Protein AF-A0A2V8FUJ0-F1 (afdb_monomer)

pLDDT: mean 86.81, std 17.86, range [41.5, 98.38]

Structure (mmCIF, N/CA/C/O backbone):
data_AF-A0A2V8FUJ0-F1
#
_entry.id   AF-A0A2V8FUJ0-F1
#
loop_
_atom_site.group_PDB
_atom_site.id
_atom_site.type_symbol
_atom_site.label_atom_id
_atom_site.label_alt_id
_atom_site.label_comp_id
_atom_site.label_asym_id
_atom_site.label_entity_id
_atom_site.label_seq_id
_atom_site.pdbx_PDB_ins_code
_atom_site.Cartn_x
_atom_site.Cartn_y
_atom_site.Cartn_z
_atom_site.occupancy
_atom_site.B_iso_or_equiv
_atom_site.auth_seq_id
_atom_site.auth_comp_id
_atom_site.auth_asym_id
_atom_site.auth_atom_id
_atom_site.pdbx_PDB_model_num
ATOM 1 N N . MET A 1 1 ? -28.913 41.497 48.259 1.00 49.03 1 MET A N 1
ATOM 2 C CA . MET A 1 1 ? -27.584 41.107 47.738 1.00 49.03 1 MET A CA 1
ATOM 3 C C . MET A 1 1 ? -27.496 39.591 47.835 1.00 49.03 1 MET A C 1
ATOM 5 O O . MET A 1 1 ? -27.433 39.077 48.939 1.00 49.03 1 MET A O 1
ATOM 9 N N . MET A 1 2 ? -27.673 38.883 46.716 1.00 51.25 2 MET A N 1
ATOM 10 C CA . MET A 1 2 ? -27.858 3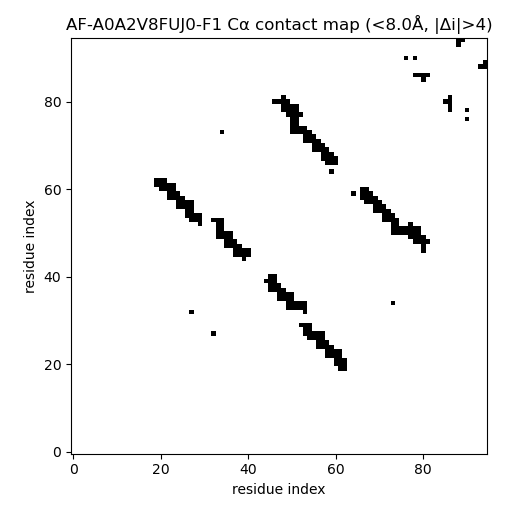7.425 46.688 1.00 51.25 2 MET A CA 1
ATOM 11 C C . MET A 1 2 ? -26.504 36.724 46.498 1.00 51.25 2 MET A C 1
ATOM 13 O O . MET A 1 2 ? -25.748 37.081 45.594 1.00 51.25 2 MET A O 1
ATOM 17 N N . ASN A 1 3 ? -26.191 35.769 47.378 1.00 41.50 3 ASN A N 1
ATOM 18 C CA . ASN A 1 3 ? -24.927 35.032 47.430 1.00 41.50 3 ASN A CA 1
ATOM 19 C C . ASN A 1 3 ? -24.654 34.275 46.118 1.00 41.50 3 ASN A C 1
ATOM 21 O O . ASN A 1 3 ? -25.298 33.273 45.817 1.00 41.50 3 ASN A O 1
ATOM 25 N N . ARG A 1 4 ? -23.646 34.728 45.362 1.00 56.91 4 ARG A N 1
ATOM 26 C CA . ARG A 1 4 ? -23.193 34.138 44.083 1.00 56.91 4 ARG A CA 1
ATOM 27 C C . ARG A 1 4 ? -22.479 32.785 44.250 1.00 56.91 4 ARG A C 1
ATOM 29 O O . ARG A 1 4 ? -22.081 32.175 43.265 1.00 56.91 4 ARG A O 1
ATOM 36 N N . THR A 1 5 ? -22.324 32.310 45.485 1.00 53.62 5 THR A N 1
ATOM 37 C CA . THR A 1 5 ? -21.484 31.158 45.840 1.00 53.62 5 THR A CA 1
ATOM 38 C C . THR A 1 5 ? -22.140 29.801 45.554 1.00 53.62 5 THR A C 1
ATOM 40 O O . THR A 1 5 ? -21.439 28.803 45.447 1.00 53.62 5 THR A O 1
ATOM 43 N N . ILE A 1 6 ? -23.465 29.737 45.369 1.00 52.66 6 ILE A N 1
ATOM 44 C CA . ILE A 1 6 ? -24.177 28.459 45.156 1.00 52.66 6 ILE A CA 1
ATOM 45 C C . ILE A 1 6 ? -24.149 28.009 43.679 1.00 52.66 6 ILE A C 1
ATOM 47 O O . ILE A 1 6 ? -24.327 26.829 43.392 1.00 52.66 6 ILE A O 1
ATOM 51 N N . LEU A 1 7 ? -23.834 28.899 42.727 1.00 47.56 7 LEU A N 1
ATOM 52 C CA . LEU A 1 7 ? -23.858 28.560 41.294 1.00 47.56 7 LEU A CA 1
ATOM 53 C C . LEU A 1 7 ? -22.630 27.787 40.775 1.00 47.56 7 LEU A C 1
ATOM 55 O O . LEU A 1 7 ? -22.675 27.296 39.652 1.00 47.56 7 LEU A O 1
ATOM 59 N N . PHE A 1 8 ? -21.552 27.643 41.554 1.00 46.88 8 PHE A N 1
ATOM 60 C CA . PHE A 1 8 ? -20.330 26.966 41.084 1.00 46.88 8 PHE A CA 1
ATOM 61 C C . PHE A 1 8 ? -20.247 25.472 41.436 1.00 46.88 8 PHE A C 1
ATOM 63 O O . PHE A 1 8 ? -19.481 24.748 40.807 1.00 46.88 8 PHE A O 1
ATOM 70 N N . LEU A 1 9 ? -21.056 24.975 42.378 1.00 49.47 9 LEU A N 1
ATOM 71 C CA . LEU A 1 9 ? -21.040 23.557 42.774 1.00 49.47 9 LEU A CA 1
ATOM 72 C C . LEU A 1 9 ? -21.855 22.644 41.844 1.00 49.47 9 LEU A C 1
ATOM 74 O O . LEU A 1 9 ? -21.600 21.445 41.799 1.00 49.47 9 LEU A O 1
ATOM 78 N N . ALA A 1 10 ? -22.777 23.194 41.048 1.00 49.12 10 ALA A N 1
ATOM 79 C CA . ALA A 1 10 ? -23.535 22.417 40.064 1.00 49.12 10 ALA A CA 1
ATOM 80 C C . ALA A 1 10 ? -22.765 22.174 38.748 1.00 49.12 10 ALA A C 1
ATOM 82 O O . ALA A 1 10 ? -23.116 21.270 37.996 1.00 49.12 10 ALA A O 1
ATOM 83 N N . ALA A 1 11 ? -21.703 22.942 38.469 1.00 50.34 11 ALA A N 1
ATOM 84 C CA . ALA A 1 11 ? -20.942 22.838 37.219 1.00 50.34 11 ALA A CA 1
ATOM 85 C C . ALA A 1 11 ? -19.831 21.766 37.247 1.00 50.34 11 ALA A C 1
ATOM 87 O O . ALA A 1 11 ? -19.341 21.375 36.194 1.00 50.34 11 ALA A O 1
ATOM 88 N N . ALA A 1 12 ? -19.443 21.266 38.428 1.00 50.50 12 ALA A N 1
ATOM 89 C CA . ALA A 1 12 ? -18.382 20.259 38.569 1.00 50.50 12 ALA A CA 1
ATOM 90 C C . ALA A 1 12 ? -18.880 18.803 38.449 1.00 50.50 12 ALA A C 1
ATOM 92 O O . ALA A 1 12 ? -18.077 17.893 38.268 1.00 50.50 12 ALA A O 1
ATOM 93 N N . ALA A 1 13 ? -20.196 18.572 38.524 1.00 51.44 13 ALA A N 1
ATOM 94 C CA . ALA A 1 13 ? -20.792 17.235 38.425 1.00 51.44 13 ALA A CA 1
ATOM 95 C C . ALA A 1 13 ? -21.089 16.798 36.976 1.00 51.44 13 ALA A C 1
ATOM 97 O O . ALA A 1 13 ? -21.582 15.695 36.757 1.00 51.44 13 ALA A O 1
ATOM 98 N N . LEU A 1 14 ? -20.780 17.647 35.987 1.00 54.50 14 LEU A N 1
ATOM 99 C CA . LEU A 1 14 ? -20.964 17.360 34.562 1.00 54.50 14 LEU A CA 1
ATOM 100 C C . LEU A 1 14 ? -19.637 17.123 33.824 1.00 54.50 14 LEU A C 1
ATOM 102 O O . LEU A 1 14 ? -19.560 17.298 32.612 1.00 54.50 14 LEU A O 1
ATOM 106 N N . SER A 1 15 ? -18.586 16.696 34.527 1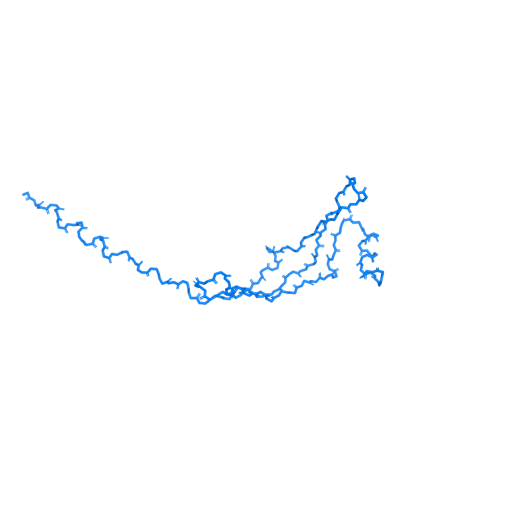.00 57.50 15 SER A N 1
ATOM 107 C CA . SER A 1 15 ? -17.477 16.008 33.863 1.00 57.50 15 SER A CA 1
ATOM 108 C C . SER A 1 15 ? -17.957 14.605 33.529 1.00 57.50 15 SER A C 1
ATOM 110 O O . SER A 1 15 ? -17.794 13.672 34.313 1.00 57.50 15 SER A O 1
ATOM 112 N N . ALA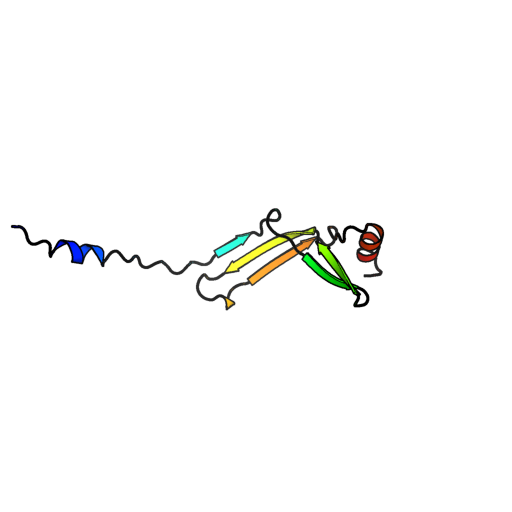 A 1 16 ? -18.642 14.497 32.390 1.00 58.28 16 ALA A N 1
ATOM 113 C CA . ALA A 1 16 ? -19.067 13.242 31.805 1.00 58.28 16 ALA A CA 1
ATOM 114 C C . ALA A 1 16 ? -17.918 12.234 31.896 1.00 58.28 16 ALA A C 1
ATOM 116 O O . ALA A 1 16 ? -16.820 12.488 31.389 1.00 58.28 16 ALA A O 1
ATOM 117 N N . ALA A 1 17 ? -18.188 11.099 32.539 1.00 59.28 17 ALA A N 1
ATOM 118 C CA . ALA A 1 17 ? -17.427 9.890 32.310 1.00 59.28 17 ALA A CA 1
ATOM 119 C C . ALA A 1 17 ? -17.447 9.665 30.794 1.00 59.28 17 ALA A C 1
ATOM 121 O O . ALA A 1 17 ? -18.464 9.261 30.232 1.00 59.28 17 ALA A O 1
ATOM 122 N N . GLN A 1 18 ? -16.363 10.035 30.113 1.00 64.06 18 GLN A N 1
ATOM 123 C CA . GLN A 1 18 ? -16.154 9.610 28.743 1.00 64.06 18 GLN A CA 1
ATOM 124 C C . GLN A 1 18 ? -16.101 8.095 28.829 1.00 64.06 18 GLN A C 1
ATOM 126 O O . GLN A 1 18 ? -15.182 7.541 29.435 1.00 64.06 18 GLN A O 1
ATOM 131 N N . ALA A 1 19 ? -17.153 7.442 28.331 1.00 64.25 19 ALA A N 1
ATOM 132 C CA . ALA A 1 19 ? -17.136 6.006 28.156 1.00 64.25 19 ALA A CA 1
ATOM 133 C C . ALA A 1 19 ? -15.843 5.693 27.404 1.00 64.25 19 ALA A C 1
ATOM 135 O O . ALA A 1 19 ? -15.578 6.303 26.362 1.00 64.25 19 ALA A O 1
ATOM 136 N N . ALA A 1 20 ? -15.013 4.823 27.981 1.00 65.00 20 ALA A N 1
ATOM 137 C CA . ALA A 1 20 ? -13.841 4.340 27.276 1.00 65.00 20 ALA A CA 1
ATOM 138 C C . ALA A 1 20 ? -14.320 3.853 25.899 1.00 65.00 20 ALA A C 1
ATOM 140 O O . ALA A 1 20 ? -15.409 3.263 25.841 1.00 65.00 20 ALA A O 1
ATOM 141 N N . PRO A 1 21 ? -13.594 4.158 24.808 1.00 68.00 21 PRO A N 1
ATOM 142 C CA . PRO A 1 21 ? -14.022 3.757 23.479 1.00 68.00 21 PRO A CA 1
ATOM 143 C C . PRO A 1 21 ? -14.421 2.280 23.524 1.00 68.00 21 PRO A C 1
ATOM 145 O O . PRO A 1 21 ? -13.712 1.461 24.108 1.00 68.00 21 PRO A O 1
ATOM 148 N N . GLY A 1 22 ? -15.606 1.954 23.014 1.00 74.19 22 GLY A N 1
ATOM 149 C CA . GLY A 1 22 ? -15.990 0.5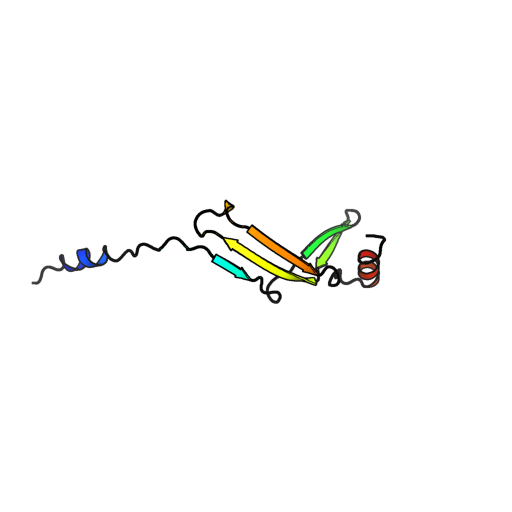58 22.845 1.00 74.19 22 GLY A CA 1
ATOM 150 C C . GLY A 1 22 ? -15.127 -0.094 21.762 1.00 74.19 22 GLY A C 1
ATOM 151 O O . GLY A 1 22 ? -14.387 0.612 21.067 1.00 74.19 22 GLY A O 1
ATOM 152 N N . PRO A 1 23 ? -15.240 -1.415 21.575 1.00 84.75 23 PRO A N 1
ATOM 153 C CA . PRO A 1 23 ? -14.642 -2.079 20.431 1.00 84.75 23 PRO A CA 1
ATOM 154 C C . PRO A 1 23 ? -15.089 -1.409 19.127 1.00 84.75 23 PRO A C 1
ATOM 156 O O . PRO A 1 23 ? -16.278 -1.141 18.942 1.00 84.75 23 PRO A O 1
ATOM 159 N N . ASN A 1 24 ? -14.141 -1.131 18.236 1.00 91.12 24 ASN A N 1
ATOM 160 C CA . ASN A 1 24 ? -14.383 -0.516 16.939 1.00 91.12 24 ASN A CA 1
ATOM 161 C C . ASN A 1 24 ? -13.819 -1.401 15.829 1.00 91.12 24 ASN A C 1
ATOM 163 O O . ASN A 1 24 ? -12.722 -1.945 15.951 1.00 91.12 24 ASN A O 1
ATOM 167 N N . THR A 1 25 ? -14.556 -1.469 14.725 1.00 95.75 25 THR A N 1
ATOM 168 C CA . THR A 1 25 ? -14.102 -2.062 13.469 1.00 95.75 25 THR A CA 1
ATOM 169 C C . THR A 1 25 ? -14.199 -0.993 12.393 1.00 95.75 25 THR A C 1
ATOM 171 O O . THR A 1 25 ? -15.271 -0.421 12.190 1.00 95.75 25 THR A O 1
ATOM 174 N N . TRP A 1 26 ? -13.094 -0.726 11.701 1.00 96.12 26 TRP A N 1
ATOM 175 C CA . TRP A 1 26 ? -13.042 0.211 10.582 1.00 96.12 26 TRP A CA 1
ATOM 176 C C . TRP A 1 26 ? -12.749 -0.517 9.284 1.00 96.12 26 TRP A C 1
ATOM 178 O O . TRP A 1 26 ? -11.843 -1.342 9.202 1.00 96.12 26 TRP A O 1
ATOM 188 N N . GLN A 1 27 ? -13.491 -0.161 8.248 1.00 98.00 27 GLN A N 1
ATOM 189 C CA . GLN A 1 27 ? -13.282 -0.632 6.893 1.00 98.00 27 GLN A CA 1
ATOM 190 C C . GLN A 1 27 ? -12.325 0.329 6.203 1.00 98.00 27 GLN A 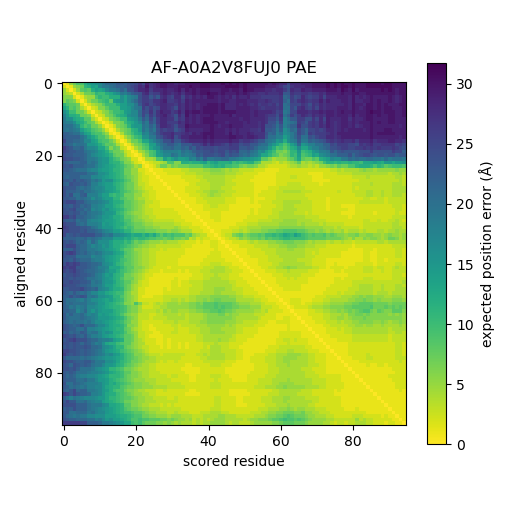C 1
ATOM 192 O O . GLN A 1 27 ? -12.513 1.547 6.239 1.00 98.00 27 GLN A O 1
ATOM 197 N N . ILE A 1 28 ? -11.298 -0.224 5.565 1.00 98.00 28 ILE A N 1
ATOM 198 C CA . ILE A 1 28 ? -10.349 0.569 4.790 1.00 98.00 28 ILE A CA 1
ATOM 199 C C . ILE A 1 28 ? -11.090 1.179 3.600 1.00 98.00 28 ILE A C 1
ATOM 201 O O . ILE A 1 28 ? -11.616 0.451 2.756 1.00 98.00 28 ILE A O 1
ATOM 205 N N . ASP A 1 29 ? -11.098 2.511 3.522 1.00 97.56 29 ASP A N 1
ATOM 206 C CA . ASP A 1 29 ? -11.564 3.241 2.348 1.00 97.56 29 ASP A CA 1
ATOM 207 C C . ASP A 1 29 ? -10.470 3.225 1.269 1.00 97.56 29 ASP A C 1
ATOM 209 O O . ASP A 1 29 ? -9.421 3.862 1.444 1.00 97.56 29 ASP A O 1
ATOM 213 N N . PRO A 1 30 ? -10.695 2.548 0.132 1.00 96.69 30 PRO A N 1
ATOM 214 C CA . PRO A 1 30 ? -9.678 2.422 -0.900 1.00 96.69 30 PRO A CA 1
ATOM 215 C C . PRO A 1 30 ? -9.357 3.734 -1.621 1.00 96.69 30 PRO A C 1
ATOM 217 O O . PRO A 1 30 ? -8.298 3.835 -2.230 1.00 96.69 30 PRO A O 1
ATOM 220 N N . ASN A 1 31 ? -10.245 4.732 -1.576 1.00 96.75 31 ASN A N 1
ATOM 221 C CA . ASN A 1 31 ? -10.031 6.016 -2.250 1.00 96.75 31 ASN A CA 1
ATOM 222 C C . ASN A 1 31 ? -9.182 6.989 -1.419 1.00 96.75 31 ASN A C 1
ATOM 224 O O . ASN A 1 31 ? -8.652 7.957 -1.960 1.00 96.75 31 ASN A O 1
ATOM 228 N N . HIS A 1 32 ? -9.037 6.725 -0.119 1.00 97.44 32 HIS A N 1
ATOM 229 C CA . HIS A 1 32 ? -8.244 7.537 0.811 1.00 97.44 32 HIS A CA 1
ATOM 230 C C . HIS A 1 32 ? -7.073 6.758 1.421 1.00 97.44 32 HIS A C 1
ATOM 232 O O . HIS A 1 32 ? -6.443 7.216 2.372 1.00 97.44 32 HIS A O 1
ATOM 238 N N . THR A 1 33 ? -6.759 5.591 0.857 1.00 97.12 33 THR A N 1
ATOM 239 C CA . THR A 1 33 ? -5.667 4.726 1.302 1.00 97.12 33 THR A CA 1
ATOM 240 C C . THR A 1 33 ? -4.743 4.430 0.134 1.00 97.12 33 THR A C 1
ATOM 242 O O . THR A 1 33 ? -5.191 4.171 -0.978 1.00 97.12 33 THR A O 1
ATOM 245 N N . SER A 1 34 ? -3.437 4.425 0.386 1.00 96.62 34 SER A N 1
ATOM 246 C CA . SER A 1 34 ? -2.440 4.073 -0.625 1.00 96.62 34 SER A CA 1
ATOM 247 C C . SER A 1 34 ? -1.350 3.193 -0.031 1.00 96.62 34 SER A C 1
ATOM 249 O O . SER A 1 34 ? -0.759 3.559 0.986 1.00 96.62 34 SER A O 1
ATOM 251 N N . ALA A 1 35 ? -1.029 2.090 -0.705 1.00 97.75 35 ALA A N 1
ATOM 252 C CA . ALA A 1 35 ? 0.180 1.320 -0.447 1.00 97.75 35 ALA A CA 1
ATOM 253 C C . ALA A 1 35 ? 1.312 1.848 -1.342 1.00 97.75 35 ALA A C 1
ATOM 255 O O . ALA A 1 35 ? 1.207 1.835 -2.569 1.00 97.75 35 ALA A O 1
ATOM 256 N N . GLN A 1 36 ? 2.382 2.347 -0.724 1.00 97.94 36 GLN A N 1
ATOM 257 C CA . GLN A 1 36 ? 3.515 2.975 -1.406 1.00 97.94 36 GLN A CA 1
ATOM 258 C C . GLN A 1 36 ? 4.816 2.285 -1.015 1.00 97.94 36 GLN A C 1
ATOM 260 O O . GLN A 1 36 ? 4.968 1.826 0.116 1.00 97.94 36 GLN A O 1
ATOM 265 N N . PHE A 1 37 ? 5.779 2.258 -1.932 1.00 97.62 37 PHE A N 1
ATOM 266 C CA . PHE A 1 37 ? 7.115 1.745 -1.664 1.00 97.62 37 PHE A CA 1
ATOM 267 C C . PHE A 1 37 ? 8.194 2.665 -2.229 1.00 97.62 37 PHE A C 1
ATOM 269 O O . PHE A 1 37 ? 7.972 3.473 -3.137 1.00 97.62 37 PHE A O 1
ATOM 276 N N . SER A 1 38 ? 9.403 2.512 -1.692 1.00 97.75 38 SER A N 1
ATOM 277 C CA . SER A 1 38 ? 10.595 3.132 -2.252 1.00 97.75 38 SER A CA 1
ATOM 278 C C . SER A 1 38 ? 11.792 2.202 -2.127 1.00 97.75 38 SER A C 1
ATOM 280 O O . SER A 1 38 ? 11.944 1.520 -1.115 1.00 97.75 38 SER A O 1
ATOM 282 N N . VAL A 1 39 ? 12.638 2.171 -3.154 1.00 96.56 39 VAL A N 1
ATOM 283 C CA . VAL A 1 39 ? 13.835 1.327 -3.190 1.00 96.56 39 VAL A CA 1
ATOM 284 C C . VAL A 1 39 ? 15.012 2.112 -3.758 1.00 96.56 39 VAL A C 1
ATOM 286 O O . VAL A 1 39 ? 14.856 2.932 -4.670 1.00 96.56 39 VAL A O 1
ATOM 289 N N . ARG A 1 40 ? 16.208 1.889 -3.203 1.00 97.31 40 ARG A N 1
ATOM 290 C CA . ARG A 1 40 ? 17.438 2.478 -3.744 1.00 97.31 40 ARG A CA 1
ATOM 291 C C . ARG A 1 40 ? 17.770 1.836 -5.085 1.00 97.31 40 ARG A C 1
ATOM 293 O O . ARG A 1 40 ? 17.757 0.618 -5.214 1.00 97.31 40 ARG A O 1
ATOM 300 N N . HIS A 1 41 ? 18.143 2.662 -6.050 1.00 95.81 41 HIS A N 1
ATOM 301 C CA . HIS A 1 41 ? 18.569 2.249 -7.376 1.00 95.81 41 HIS A CA 1
ATOM 302 C C . HIS A 1 41 ? 20.036 2.635 -7.571 1.00 95.81 41 HIS A C 1
ATOM 304 O O . HIS A 1 41 ? 20.387 3.814 -7.679 1.00 95.81 41 HIS A O 1
ATOM 310 N N . MET A 1 42 ? 20.901 1.615 -7.526 1.00 95.06 42 MET A N 1
ATOM 311 C CA . MET A 1 42 ? 22.359 1.730 -7.676 1.00 95.06 42 MET A CA 1
ATOM 312 C C . MET A 1 42 ? 23.015 2.779 -6.758 1.00 95.06 42 MET A C 1
ATOM 314 O O . MET A 1 42 ? 23.991 3.409 -7.139 1.00 95.06 42 MET A O 1
ATOM 318 N N . MET A 1 43 ? 22.473 2.997 -5.554 1.00 92.69 43 MET A N 1
ATOM 319 C CA . MET A 1 43 ? 22.948 3.984 -4.564 1.00 92.69 43 MET A CA 1
ATOM 320 C C . MET A 1 43 ? 22.868 5.466 -4.973 1.00 92.69 43 MET A C 1
ATOM 322 O O . MET A 1 43 ? 23.162 6.320 -4.139 1.00 92.69 43 MET A O 1
ATOM 326 N N . VAL A 1 44 ? 22.436 5.781 -6.196 1.00 96.12 44 VAL A N 1
ATOM 327 C CA . VAL A 1 44 ? 22.389 7.154 -6.727 1.00 96.12 44 VAL A CA 1
ATOM 328 C C . VAL A 1 44 ? 20.984 7.740 -6.646 1.00 96.12 44 VAL A C 1
ATOM 330 O O . VAL A 1 44 ? 20.817 8.903 -6.288 1.00 96.12 44 VAL A O 1
ATOM 333 N N . SER A 1 45 ? 19.962 6.947 -6.964 1.00 96.69 45 SER A N 1
ATOM 334 C CA . SER A 1 45 ? 18.579 7.419 -7.026 1.00 96.69 45 SER A CA 1
ATOM 335 C C . SER A 1 45 ? 17.625 6.529 -6.231 1.00 96.69 45 SER A C 1
ATOM 337 O O . SER A 1 45 ? 17.982 5.442 -5.775 1.00 96.69 45 SER A O 1
ATOM 339 N N . THR A 1 46 ? 16.398 7.014 -6.037 1.00 97.75 46 THR A N 1
ATOM 340 C CA . THR A 1 46 ? 15.329 6.287 -5.346 1.00 97.75 46 THR A CA 1
ATOM 341 C C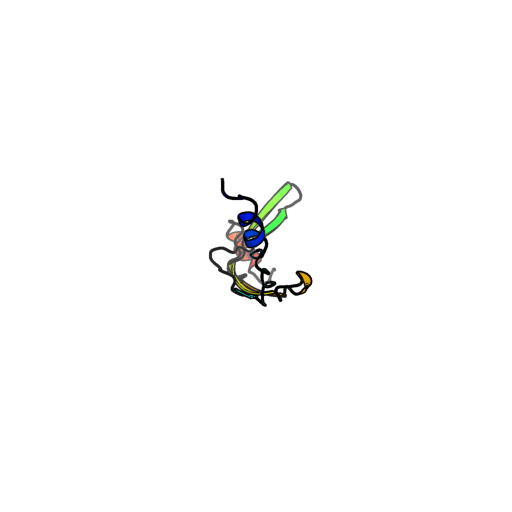 . THR A 1 46 ? 14.163 6.107 -6.300 1.00 97.75 46 THR A C 1
ATOM 343 O O . THR A 1 46 ? 13.548 7.092 -6.718 1.00 97.75 46 THR A O 1
ATOM 346 N N . VAL A 1 47 ? 13.841 4.854 -6.612 1.00 97.81 47 VAL A N 1
ATOM 347 C CA . VAL A 1 47 ? 12.605 4.507 -7.315 1.00 97.81 47 VAL A CA 1
ATOM 348 C C . VAL A 1 47 ? 11.475 4.531 -6.297 1.00 97.81 47 VAL A C 1
ATOM 350 O O . VAL A 1 47 ? 11.608 3.980 -5.206 1.00 97.81 47 VAL A O 1
ATOM 353 N N . ARG A 1 48 ? 10.379 5.202 -6.645 1.00 98.38 48 ARG A N 1
ATOM 354 C CA . ARG A 1 48 ? 9.144 5.243 -5.860 1.00 98.38 48 ARG A CA 1
ATOM 355 C C . ARG A 1 48 ? 8.037 4.615 -6.684 1.00 98.38 48 ARG A C 1
ATOM 357 O O . ARG A 1 48 ? 8.007 4.811 -7.899 1.00 98.38 48 ARG A O 1
ATOM 364 N N . GLY A 1 49 ? 7.148 3.897 -6.021 1.00 98.00 49 GLY A N 1
ATOM 365 C CA . GLY A 1 49 ? 5.994 3.304 -6.671 1.00 98.00 49 GLY A CA 1
ATOM 366 C C . GLY A 1 49 ? 4.816 3.148 -5.729 1.00 98.00 49 GLY A C 1
ATOM 367 O O . GLY A 1 49 ? 4.938 3.285 -4.509 1.00 98.00 49 GLY A O 1
ATOM 368 N N . THR A 1 50 ? 3.670 2.872 -6.328 1.00 98.19 50 THR A N 1
ATOM 369 C CA . THR A 1 50 ? 2.418 2.538 -5.651 1.00 98.19 50 THR A CA 1
ATOM 370 C C . THR A 1 50 ? 2.036 1.107 -5.995 1.00 98.19 50 THR A C 1
ATOM 372 O O . THR A 1 50 ? 2.376 0.612 -7.069 1.00 98.19 50 THR A O 1
ATOM 375 N N . LEU A 1 51 ? 1.308 0.448 -5.101 1.00 97.62 51 LEU A N 1
ATOM 376 C CA . LEU A 1 51 ? 0.541 -0.750 -5.432 1.00 97.62 51 LEU A CA 1
ATOM 377 C C . LEU A 1 51 ? -0.907 -0.366 -5.751 1.00 97.62 51 LEU A C 1
ATOM 379 O O . LEU A 1 51 ? -1.277 0.810 -5.687 1.00 97.62 51 LEU A O 1
ATOM 383 N N . GLY A 1 52 ? -1.706 -1.358 -6.133 1.00 96.50 52 GLY A N 1
ATOM 384 C CA . GLY A 1 52 ? -3.113 -1.168 -6.433 1.00 96.50 52 GLY A CA 1
ATOM 385 C C . GLY A 1 52 ? -3.975 -0.957 -5.194 1.00 96.50 52 GLY A C 1
ATOM 386 O O . GLY A 1 52 ? -3.524 -0.552 -4.119 1.00 96.50 52 GLY A O 1
ATOM 387 N N . LYS A 1 53 ? -5.265 -1.225 -5.384 1.00 97.38 53 LYS A N 1
ATOM 388 C CA . LYS A 1 53 ? -6.312 -0.985 -4.397 1.00 97.38 53 LYS A CA 1
ATOM 389 C C . LYS A 1 53 ? -5.994 -1.683 -3.071 1.00 97.38 53 LYS A C 1
ATOM 391 O O . LYS A 1 53 ? -5.667 -2.868 -3.057 1.00 97.38 53 LYS A O 1
ATOM 396 N N . VAL A 1 54 ? -6.147 -0.947 -1.971 1.00 98.38 54 VAL A N 1
ATOM 397 C CA . VAL A 1 54 ? -6.043 -1.474 -0.606 1.00 98.38 54 VAL A CA 1
ATOM 398 C C . VAL A 1 54 ? -7.448 -1.638 -0.041 1.00 98.38 54 VAL A C 1
ATOM 400 O O . VAL A 1 54 ? -8.258 -0.715 -0.102 1.00 98.38 54 VAL A O 1
ATOM 403 N N . THR A 1 55 ? -7.744 -2.814 0.494 1.00 98.31 55 THR A N 1
ATOM 404 C CA . THR A 1 55 ? -9.023 -3.138 1.137 1.00 98.31 55 THR A CA 1
ATOM 405 C C . THR A 1 55 ? -8.768 -3.934 2.403 1.00 98.31 55 THR A C 1
ATOM 407 O O . THR A 1 55 ? -7.750 -4.614 2.497 1.00 98.31 55 THR A O 1
ATOM 410 N N . GLY A 1 56 ? -9.697 -3.904 3.351 1.00 97.88 56 GLY A N 1
ATOM 411 C CA . GLY A 1 56 ? -9.554 -4.678 4.575 1.00 97.88 56 GLY A CA 1
ATOM 412 C C . GLY A 1 56 ? -10.308 -4.086 5.749 1.00 97.88 56 GLY A C 1
ATOM 413 O O . GLY A 1 56 ? -11.096 -3.145 5.591 1.00 97.88 56 GLY A O 1
ATOM 414 N N . THR A 1 57 ? -10.029 -4.632 6.924 1.00 98.31 57 THR A N 1
ATOM 415 C CA . THR A 1 57 ? -10.606 -4.214 8.199 1.00 98.31 57 THR A CA 1
ATOM 416 C C . THR A 1 57 ? -9.522 -4.015 9.246 1.00 98.31 57 THR A C 1
ATOM 418 O O . THR A 1 57 ? -8.533 -4.744 9.282 1.00 98.31 57 THR A O 1
ATOM 421 N N . ILE A 1 58 ? -9.726 -3.027 10.110 1.00 97.50 58 ILE A N 1
ATOM 422 C CA . ILE A 1 58 ? -8.909 -2.770 11.296 1.00 97.50 58 ILE A CA 1
ATOM 423 C C . ILE A 1 58 ? -9.823 -2.897 12.508 1.00 97.50 58 ILE A C 1
ATOM 425 O O . ILE A 1 58 ? -10.883 -2.272 12.535 1.00 97.50 58 ILE A O 1
ATOM 429 N N . GLU A 1 59 ? -9.421 -3.677 13.503 1.00 97.25 59 GLU A N 1
ATOM 430 C CA . GLU A 1 59 ? -10.162 -3.858 14.752 1.00 97.25 59 GLU A CA 1
ATOM 431 C C . GLU A 1 59 ? -9.372 -3.280 15.925 1.00 97.25 59 GLU A C 1
ATOM 433 O O . GLU A 1 59 ? -8.145 -3.329 15.943 1.00 97.25 59 GLU A O 1
ATOM 438 N N . TYR A 1 60 ? -10.075 -2.710 16.902 1.00 95.75 60 TYR A N 1
ATOM 439 C CA . TYR A 1 60 ? -9.500 -2.156 18.126 1.00 95.75 60 TYR A CA 1
ATOM 440 C C . TYR A 1 60 ? -10.471 -2.350 19.283 1.00 95.75 60 TYR A C 1
ATOM 442 O O . TYR A 1 60 ? -11.644 -2.007 19.161 1.00 95.75 60 TYR A O 1
ATOM 450 N N . ASP A 1 61 ? -9.995 -2.839 20.426 1.00 92.88 61 ASP A N 1
ATOM 451 C CA . ASP A 1 61 ? -10.831 -3.065 21.615 1.00 92.88 61 ASP A CA 1
ATOM 452 C C . ASP A 1 61 ? -11.266 -1.780 22.338 1.00 92.88 61 ASP A C 1
ATOM 454 O O . ASP A 1 61 ? -12.103 -1.830 23.241 1.00 92.88 61 ASP A O 1
ATOM 458 N N . GLY A 1 62 ? -10.702 -0.631 21.956 1.00 90.44 62 GLY A N 1
ATOM 459 C CA . GLY A 1 62 ? -11.011 0.646 22.580 1.00 90.44 62 GLY A CA 1
ATOM 460 C C . GLY A 1 62 ? -10.199 0.969 23.838 1.00 90.44 62 GLY A C 1
ATOM 461 O O . GLY A 1 62 ? -10.297 2.084 24.350 1.00 90.44 62 GLY A O 1
ATOM 462 N N . GLN A 1 63 ? -9.373 0.033 24.314 1.00 90.56 63 GLN A N 1
ATOM 463 C CA . GLN A 1 63 ? -8.664 0.105 25.594 1.00 90.56 63 GLN A CA 1
ATOM 464 C C . GLN A 1 63 ? -7.141 0.139 25.430 1.00 90.56 63 GLN A C 1
ATOM 466 O O . GLN A 1 63 ? -6.466 0.933 26.087 1.00 90.56 63 GLN A O 1
ATOM 471 N N . SER A 1 64 ? -6.586 -0.734 24.586 1.00 90.62 64 SER A N 1
ATOM 472 C CA . SER A 1 64 ? -5.144 -0.978 24.490 1.00 90.62 64 SER A CA 1
ATOM 473 C C . SER A 1 64 ? -4.685 -0.955 23.035 1.00 90.62 64 SER A C 1
ATOM 475 O O . SER A 1 64 ? -5.130 -1.791 22.258 1.00 90.62 64 SER A O 1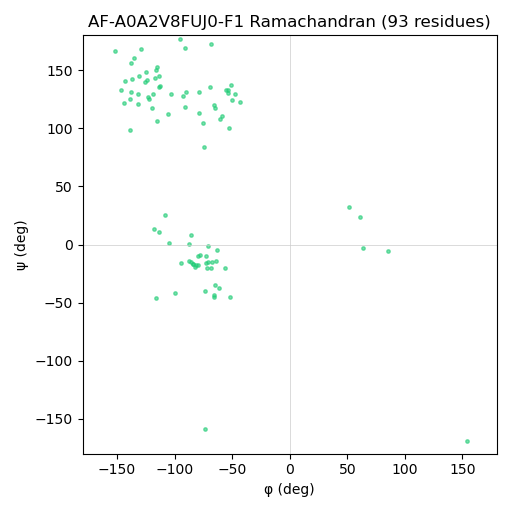
ATOM 477 N N . PRO A 1 65 ? -3.756 -0.070 22.629 1.00 91.94 65 PRO A N 1
ATOM 478 C CA . PRO A 1 65 ? -3.246 -0.044 21.253 1.00 91.94 65 PRO A CA 1
ATOM 479 C C . PRO A 1 65 ? -2.647 -1.376 20.771 1.00 91.94 65 PRO A C 1
ATOM 481 O O . PRO A 1 65 ? -2.528 -1.607 19.575 1.00 91.94 65 PRO A O 1
ATOM 484 N N . GLN A 1 66 ? -2.264 -2.260 21.695 1.00 95.81 66 GLN A N 1
ATOM 485 C CA . GLN A 1 66 ? -1.760 -3.601 21.411 1.00 95.81 66 GLN A CA 1
ATOM 486 C C . GLN A 1 66 ? -2.853 -4.573 20.939 1.00 95.81 66 GLN A C 1
ATOM 488 O O . GLN A 1 66 ? -2.518 -5.618 20.391 1.00 95.81 66 GLN A O 1
ATOM 493 N N . SER A 1 67 ? -4.135 -4.245 21.134 1.00 95.25 67 SER A N 1
ATOM 494 C CA . SER A 1 67 ? -5.267 -5.020 20.613 1.00 95.25 67 SER A CA 1
ATOM 495 C C . SER A 1 67 ? -5.524 -4.779 19.126 1.00 95.25 67 SER A C 1
ATOM 497 O O . SER A 1 67 ? -6.338 -5.486 18.539 1.00 95.25 67 SER A O 1
ATOM 499 N N . ILE A 1 68 ? -4.854 -3.787 18.523 1.00 96.38 68 ILE A N 1
ATOM 500 C CA . ILE A 1 68 ? -5.085 -3.420 17.130 1.00 96.38 68 ILE A CA 1
ATOM 501 C C . ILE A 1 68 ? -4.667 -4.573 16.222 1.00 96.38 68 ILE A C 1
ATOM 503 O O . ILE A 1 68 ? -3.489 -4.930 16.147 1.00 96.38 68 ILE A O 1
ATOM 507 N N . THR A 1 69 ? -5.633 -5.113 15.488 1.00 97.62 69 THR A N 1
ATOM 508 C CA . THR A 1 69 ? -5.407 -6.087 14.421 1.00 97.62 69 THR A CA 1
ATOM 509 C C . THR A 1 69 ? -5.834 -5.484 13.089 1.00 97.62 69 THR A C 1
ATOM 511 O O . THR A 1 69 ? -6.704 -4.614 13.023 1.00 97.62 69 THR A O 1
ATOM 514 N N . ALA A 1 70 ? -5.187 -5.916 12.010 1.00 97.25 70 ALA A N 1
ATOM 515 C CA . ALA A 1 70 ? -5.532 -5.493 10.664 1.00 97.25 70 ALA A CA 1
ATOM 516 C C . ALA A 1 70 ? -5.476 -6.697 9.723 1.00 97.25 70 ALA A C 1
ATOM 518 O O . ALA A 1 70 ? -4.448 -7.370 9.639 1.00 97.25 70 ALA A O 1
ATOM 519 N N . ASP A 1 71 ? -6.572 -6.936 9.013 1.00 98.12 71 ASP A N 1
ATOM 520 C CA . ASP A 1 71 ? -6.629 -7.854 7.879 1.00 98.12 71 ASP A CA 1
ATOM 521 C C . ASP A 1 71 ? -6.703 -7.002 6.611 1.00 98.12 71 ASP A C 1
ATOM 523 O O . ASP A 1 71 ? -7.662 -6.253 6.408 1.00 98.12 71 ASP A O 1
ATOM 527 N N . VAL A 1 72 ? -5.639 -7.035 5.809 1.00 98.00 72 VAL A N 1
ATOM 528 C CA . VAL A 1 72 ? -5.437 -6.123 4.681 1.00 98.00 72 VAL A CA 1
ATOM 529 C C . VAL A 1 72 ? -5.048 -6.908 3.442 1.00 98.00 72 VAL A C 1
ATOM 531 O O . VAL A 1 72 ? -4.090 -7.675 3.440 1.00 98.00 72 VAL A O 1
ATOM 534 N N . THR A 1 73 ? -5.756 -6.638 2.350 1.00 98.19 73 THR A N 1
ATOM 535 C CA . THR A 1 73 ? -5.439 -7.128 1.009 1.00 98.19 73 THR A CA 1
ATOM 536 C C . THR A 1 73 ? -5.017 -5.961 0.124 1.00 98.19 73 THR A C 1
ATOM 538 O O . THR A 1 73 ? -5.643 -4.897 0.135 1.00 98.19 73 THR A O 1
ATOM 541 N N . ILE A 1 74 ? -3.959 -6.168 -0.661 1.00 98.19 74 ILE A N 1
ATOM 542 C CA . ILE A 1 74 ? -3.444 -5.198 -1.630 1.00 98.19 74 ILE A CA 1
ATOM 543 C C . ILE A 1 74 ? -3.421 -5.858 -3.006 1.00 98.19 74 ILE A C 1
ATOM 545 O O . ILE A 1 74 ? -2.823 -6.920 -3.175 1.00 98.19 74 ILE A O 1
ATOM 549 N N . ASP A 1 75 ? -4.039 -5.218 -3.995 1.00 96.25 75 ASP A N 1
ATOM 550 C CA . ASP A 1 75 ? -3.969 -5.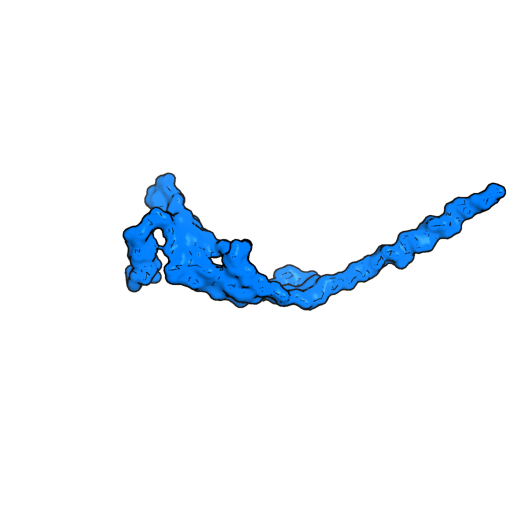670 -5.383 1.00 96.25 75 ASP A CA 1
ATOM 551 C C . ASP A 1 75 ? -2.604 -5.328 -6.006 1.00 96.25 75 ASP A C 1
ATOM 553 O O . ASP A 1 75 ? -2.317 -4.182 -6.364 1.00 96.25 75 ASP A O 1
ATOM 557 N N . VAL A 1 76 ? -1.747 -6.337 -6.152 1.00 94.25 76 VAL A N 1
ATOM 558 C CA . VAL A 1 76 ? -0.410 -6.184 -6.745 1.00 94.25 76 VAL A CA 1
ATOM 559 C C . VAL A 1 76 ? -0.448 -5.949 -8.256 1.00 94.25 76 VAL A C 1
ATOM 561 O O . VAL A 1 76 ? 0.488 -5.363 -8.802 1.00 94.25 76 VAL A O 1
ATOM 564 N N . ALA A 1 77 ? -1.542 -6.301 -8.942 1.00 94.38 77 ALA A N 1
ATOM 565 C CA . ALA A 1 77 ? -1.693 -6.029 -10.370 1.00 94.38 77 ALA A CA 1
ATOM 566 C C . ALA A 1 77 ? -1.807 -4.523 -10.668 1.00 94.38 77 ALA A C 1
ATOM 568 O O . ALA A 1 77 ? -1.617 -4.108 -11.809 1.00 94.38 77 ALA A O 1
ATOM 569 N N . GLY A 1 78 ? -2.068 -3.690 -9.655 1.00 96.25 78 GLY A N 1
ATOM 570 C CA . GLY A 1 78 ? -2.036 -2.229 -9.755 1.00 96.25 78 GLY A CA 1
ATOM 571 C C . GLY A 1 78 ? -0.656 -1.589 -9.553 1.00 96.25 78 GLY A C 1
ATOM 572 O O . GLY A 1 78 ? -0.585 -0.366 -9.453 1.00 96.25 78 GLY A O 1
ATOM 573 N N . LEU A 1 79 ? 0.432 -2.370 -9.475 1.00 97.81 79 LEU A N 1
ATOM 574 C CA . LEU A 1 79 ? 1.794 -1.852 -9.292 1.00 97.81 79 LEU A CA 1
ATOM 575 C C . LEU A 1 79 ? 2.157 -0.790 -10.338 1.00 97.81 79 LEU A C 1
ATOM 577 O O . LEU A 1 79 ? 2.007 -1.024 -11.534 1.00 97.81 79 LEU A O 1
ATOM 581 N N . ASN A 1 80 ? 2.679 0.355 -9.904 1.00 98.31 80 ASN A N 1
ATOM 582 C CA . ASN A 1 80 ? 3.058 1.450 -10.790 1.00 98.31 80 ASN A CA 1
ATOM 583 C C . ASN A 1 80 ? 4.324 2.150 -10.286 1.00 98.31 80 ASN A C 1
ATOM 585 O O . ASN A 1 80 ? 4.359 2.680 -9.174 1.00 98.31 80 ASN A O 1
ATOM 589 N N . THR A 1 81 ? 5.358 2.184 -11.123 1.00 98.12 81 THR A N 1
ATOM 590 C CA . THR A 1 81 ? 6.606 2.928 -10.895 1.00 98.12 81 THR A CA 1
ATOM 591 C C . THR A 1 81 ? 6.796 4.085 -11.882 1.00 98.12 81 THR A C 1
ATOM 593 O O . THR A 1 81 ? 7.881 4.669 -11.958 1.00 98.12 81 THR A O 1
ATOM 596 N N . ASN A 1 82 ? 5.754 4.405 -12.649 1.00 97.88 82 ASN A N 1
ATOM 597 C CA . ASN A 1 82 ? 5.703 5.340 -13.771 1.00 97.88 82 ASN A CA 1
ATOM 598 C C . ASN A 1 82 ? 6.632 4.969 -14.940 1.00 97.88 82 ASN A C 1
ATOM 600 O O . ASN A 1 82 ? 7.035 5.839 -15.711 1.00 97.88 82 ASN A O 1
ATOM 604 N N . VAL A 1 83 ? 7.002 3.690 -15.068 1.00 98.00 83 VAL A N 1
ATOM 605 C CA . VAL A 1 83 ? 7.848 3.181 -16.157 1.00 98.00 83 VAL A CA 1
ATOM 606 C C . VAL A 1 83 ? 7.288 1.838 -16.612 1.00 98.00 83 VAL A C 1
ATOM 608 O O . VAL A 1 83 ? 7.590 0.808 -16.017 1.00 98.00 83 VAL A O 1
ATOM 611 N N . GLU A 1 84 ? 6.515 1.846 -17.698 1.00 97.94 84 GLU A N 1
ATOM 612 C CA . GLU A 1 84 ? 5.762 0.680 -18.191 1.00 97.94 84 GLU A CA 1
ATOM 613 C C . GLU A 1 84 ? 6.625 -0.580 -18.353 1.00 97.94 84 GLU A C 1
ATOM 615 O O . GLU A 1 84 ? 6.242 -1.657 -17.905 1.00 97.94 84 GLU A O 1
ATOM 620 N N . GLY A 1 85 ? 7.821 -0.454 -18.940 1.00 98.06 85 GLY A N 1
ATOM 621 C CA . GLY A 1 85 ? 8.721 -1.596 -19.125 1.00 98.06 85 GLY A CA 1
ATOM 622 C C . GLY A 1 85 ? 9.160 -2.235 -17.804 1.00 98.06 85 GLY A C 1
ATOM 623 O O . GLY A 1 85 ? 9.235 -3.456 -17.706 1.00 98.06 85 GLY 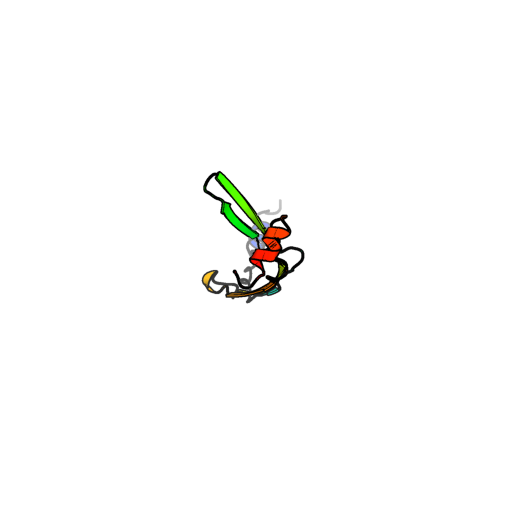A O 1
ATOM 624 N N . ARG A 1 86 ? 9.385 -1.415 -16.770 1.00 97.50 86 ARG A N 1
ATOM 625 C CA . ARG A 1 86 ? 9.722 -1.893 -15.425 1.00 97.50 86 ARG A CA 1
ATOM 626 C C . ARG A 1 86 ? 8.499 -2.482 -14.730 1.00 97.50 86 ARG A C 1
ATOM 628 O O . ARG A 1 86 ? 8.615 -3.516 -14.090 1.00 97.50 86 ARG A O 1
ATOM 635 N N . ASP A 1 87 ? 7.336 -1.859 -14.886 1.00 98.31 87 ASP A N 1
ATOM 636 C CA . ASP A 1 87 ? 6.086 -2.347 -14.297 1.00 98.31 87 ASP A CA 1
ATOM 637 C C . ASP A 1 87 ? 5.677 -3.703 -14.891 1.00 98.31 87 ASP A C 1
ATOM 639 O O . ASP A 1 87 ? 5.165 -4.557 -14.174 1.00 98.31 87 ASP A O 1
ATOM 643 N N . LYS A 1 88 ? 5.951 -3.932 -16.181 1.00 97.81 88 LYS A N 1
ATOM 644 C CA . LYS A 1 88 ? 5.750 -5.229 -16.835 1.00 97.81 88 LYS A CA 1
ATOM 645 C C . LYS A 1 88 ? 6.685 -6.308 -16.284 1.00 97.81 88 LYS A C 1
ATOM 647 O O . LYS A 1 88 ? 6.226 -7.415 -16.030 1.00 97.81 88 LYS A O 1
ATOM 652 N N . ASP A 1 89 ? 7.967 -5.994 -16.114 1.00 97.25 89 ASP A N 1
ATOM 653 C CA . ASP A 1 89 ? 8.958 -6.938 -15.580 1.00 97.25 89 ASP A CA 1
ATOM 654 C C . ASP A 1 89 ? 8.655 -7.307 -14.118 1.00 97.25 89 ASP A C 1
ATOM 656 O O . ASP A 1 89 ? 8.607 -8.486 -13.784 1.00 97.25 89 ASP A O 1
ATOM 660 N N . LEU A 1 90 ? 8.306 -6.320 -13.281 1.00 96.50 90 LEU A N 1
ATOM 661 C CA . LEU A 1 90 ? 7.926 -6.512 -11.871 1.00 96.50 90 LEU A CA 1
ATOM 662 C C . LEU A 1 90 ? 6.638 -7.326 -11.655 1.00 96.50 90 LEU A C 1
ATOM 664 O O . LEU A 1 90 ? 6.355 -7.711 -10.526 1.00 96.50 90 LEU A O 1
ATOM 668 N N . ARG A 1 91 ? 5.829 -7.538 -12.698 1.00 95.56 91 ARG A N 1
ATOM 669 C CA . ARG A 1 91 ? 4.619 -8.382 -12.660 1.00 95.56 91 ARG A CA 1
ATOM 670 C C . ARG A 1 91 ? 4.816 -9.734 -13.354 1.00 95.56 91 ARG A C 1
ATOM 672 O O . ARG A 1 91 ? 3.851 -10.478 -13.506 1.00 95.56 91 ARG A O 1
ATOM 679 N N . SER A 1 92 ? 6.012 -9.997 -13.870 1.00 95.88 92 SER A N 1
ATOM 680 C CA . SER A 1 92 ? 6.353 -11.254 -14.534 1.00 95.88 92 SER A CA 1
ATOM 681 C C . SER A 1 92 ? 6.929 -12.255 -13.539 1.00 95.88 92 SER A C 1
ATOM 683 O O . SER A 1 92 ? 7.338 -11.862 -12.457 1.00 95.88 92 SER A O 1
ATOM 685 N N . ASP A 1 93 ? 7.077 -13.513 -13.949 1.00 96.31 93 ASP A N 1
ATOM 686 C CA . ASP A 1 93 ? 7.661 -14.580 -13.119 1.00 96.31 93 ASP A CA 1
ATOM 687 C C . ASP A 1 93 ? 9.138 -14.344 -12.721 1.00 96.31 93 ASP A C 1
ATOM 689 O O . ASP A 1 93 ? 9.715 -15.137 -11.976 1.00 96.31 93 ASP A O 1
ATOM 693 N N . ASN A 1 94 ? 9.776 -13.277 -13.220 1.00 93.50 94 ASN A N 1
ATOM 694 C CA . ASN A 1 94 ? 11.099 -12.844 -12.765 1.00 93.50 94 ASN A CA 1
ATOM 695 C C . ASN A 1 94 ? 11.075 -12.240 -11.344 1.00 93.50 94 ASN A C 1
ATOM 697 O O . ASN A 1 94 ? 12.148 -12.069 -10.756 1.00 93.50 94 ASN A O 1
ATOM 701 N N . PHE A 1 95 ? 9.891 -11.897 -10.821 1.00 92.06 95 PHE A N 1
ATOM 702 C CA . PHE A 1 95 ? 9.652 -11.300 -9.504 1.00 92.06 95 PHE A CA 1
ATOM 703 C C . PHE A 1 95 ? 8.459 -11.961 -8.809 1.00 92.06 95 PHE A C 1
ATOM 705 O O . PHE A 1 95 ? 8.596 -12.248 -7.598 1.00 92.06 95 PHE A O 1
#

Solvent-accessible surface area (backbone atoms only — not comparable to full-atom values): 5922 Å² total; per-residue (Å²): 138,81,80,76,75,69,70,64,70,70,65,69,78,68,70,68,80,72,71,70,53,60,68,45,78,46,71,52,54,44,92,83,47,82,48,71,51,73,46,78,45,92,88,78,47,71,51,52,34,36,44,24,60,37,41,41,42,37,39,34,58,44,81,49,85,84,56,54,46,72,52,75,49,68,40,66,89,45,47,40,58,92,41,69,74,58,40,52,48,66,71,33,94,89,96

Radius of gyration: 25.67 Å; Cα contacts (8 Å, |Δi|>4): 135; chains: 1; bounding box: 51×56×67 Å

Mean predicted aligned error: 9.71 Å

Foldseek 3Di:
DDDPPVVPVVVVVPPDPPDQDAKDKDWDDQVPDWAKDWDDDPVPDIQIKTFATKTWMWIDRSPDPVRIDIDIDTHRLRIDRPPVVVSVCVPDPVD

Sequence (95 aa):
MMNRTILFLAAAALSAAQAAPGPNTWQIDPNHTSAQFSVRHMMVSTVRGTLGKVTGTIEYDGQSPQSITADVTIDVAGLNTNVEGRDKDLRSDNF

Secondary structure (DSSP, 8-state):
---GGGGGSSSGGG----PPPPPEEEE--TTS---EEEEEETTTEEEEEE-S-EEEEEEE-SS-GGG-EEEEEE-GGG-B-S-HHHHHHTTSTT-

Nearest PDB structures (foldseek):
  7bwl-assembly1_A  TM=9.099E-01  e=1.153E-02  Pseudomonas aeruginosa PAO1
  1y0g-assembly2_D  TM=9.231E-01  e=1.370E-02  Escherichia coli
  5cwx-assembly1_A  TM=2.330E-01  e=8.587E+00  Xanthomonas oryzae pv. oryzae KACC 10331